Protein AF-A0A852T918-F1 (afdb_monomer_lite)

Secondary structure (DSSP, 8-state):
-GGG-HHHHHHHHHHHHHHHH-TTHHHHHHHHHHHHHHHHHHHHHHHHHHHHHHHHHHHHS--

InterPro domains:
  IPR003369 Sec-independent protein translocase protein TatA/B/E [PF02416] (4-50)
  IPR006312 Sec-independent protein translocase protein TatA/E [MF_00236] (2-63)
  IPR006312 Sec-independent protein translocase protein TatA/E [TIGR01411] (5-45)

Sequence (63 aa):
MLSNIGIPGLILILIIALIIFGPKKLPEIGSAFGKTLSEFRRTATSIIDEEEEVLESSKKQQP

Structure (mmCIF, N/CA/C/O backbone):
data_AF-A0A852T918-F1
#
_entry.id   AF-A0A852T918-F1
#
loop_
_atom_site.group_PDB
_atom_site.id
_atom_site.type_symbol
_atom_site.label_atom_id
_atom_site.label_alt_id
_atom_site.label_comp_id
_atom_site.label_asym_id
_atom_site.label_entity_id
_atom_site.label_seq_id
_atom_site.pdbx_PDB_ins_code
_atom_site.Cartn_x
_atom_site.Cartn_y
_atom_site.Cartn_z
_atom_site.occupancy
_atom_site.B_iso_or_equiv
_atom_site.auth_seq_id
_atom_site.auth_comp_id
_atom_site.auth_asym_id
_atom_site.auth_atom_id
_atom_site.pdbx_PDB_model_num
ATOM 1 N N . MET A 1 1 ? 26.193 -14.633 -1.330 1.00 61.69 1 MET A N 1
ATOM 2 C CA . MET A 1 1 ? 26.218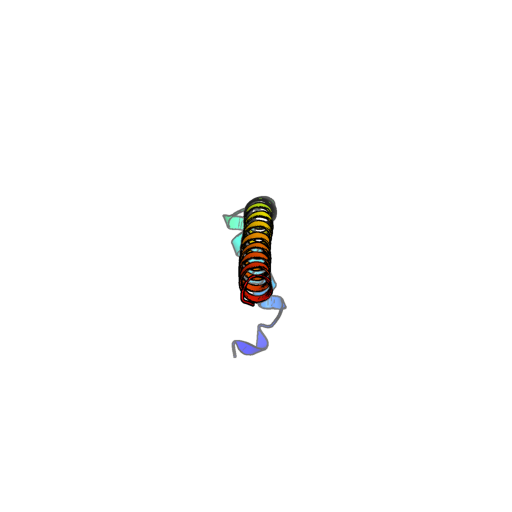 -13.779 -2.543 1.00 61.69 1 MET A CA 1
ATOM 3 C C . MET A 1 1 ? 24.898 -13.043 -2.786 1.00 61.69 1 MET A C 1
ATOM 5 O O . MET A 1 1 ? 24.961 -11.879 -3.146 1.00 61.69 1 MET A O 1
ATOM 9 N N . LEU A 1 2 ? 23.727 -13.645 -2.527 1.00 63.31 2 LEU A N 1
ATOM 10 C CA . LEU A 1 2 ? 22.424 -12.966 -2.671 1.00 63.31 2 LEU A CA 1
ATOM 11 C C . LEU A 1 2 ? 22.139 -11.895 -1.598 1.00 63.31 2 LEU A C 1
ATOM 13 O O . LEU A 1 2 ? 21.444 -10.930 -1.879 1.00 63.31 2 LEU A O 1
ATOM 17 N N . SER A 1 3 ? 22.716 -11.991 -0.396 1.00 65.31 3 SER A N 1
ATOM 18 C CA . SER A 1 3 ? 22.491 -10.998 0.673 1.00 65.31 3 SER A CA 1
ATOM 19 C C . SER A 1 3 ? 23.085 -9.608 0.389 1.00 65.31 3 SER A C 1
ATOM 21 O O . SER A 1 3 ? 22.693 -8.645 1.034 1.00 65.31 3 SER A O 1
ATOM 23 N N . ASN A 1 4 ? 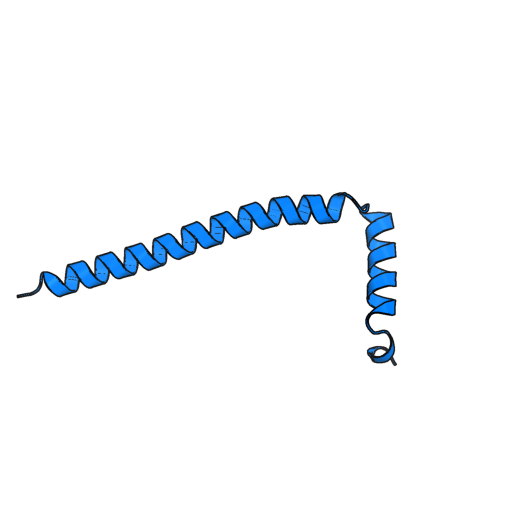23.979 -9.482 -0.602 1.00 67.25 4 ASN A N 1
ATOM 24 C CA . ASN A 1 4 ? 24.519 -8.190 -1.050 1.00 67.25 4 ASN A CA 1
ATOM 25 C C . ASN A 1 4 ? 23.605 -7.471 -2.055 1.00 67.25 4 ASN A C 1
ATOM 27 O O . ASN A 1 4 ? 23.897 -6.350 -2.457 1.00 67.25 4 ASN A O 1
ATOM 31 N N . ILE A 1 5 ? 22.517 -8.116 -2.490 1.00 72.25 5 ILE A N 1
ATOM 32 C CA . ILE A 1 5 ? 21.604 -7.568 -3.497 1.00 72.25 5 ILE A CA 1
ATOM 33 C C . ILE A 1 5 ? 20.680 -6.494 -2.899 1.00 72.25 5 ILE A C 1
ATOM 35 O O . ILE A 1 5 ? 20.249 -5.607 -3.631 1.00 72.25 5 ILE A O 1
ATOM 39 N N . GLY A 1 6 ? 20.456 -6.512 -1.579 1.00 85.25 6 GLY A N 1
ATOM 40 C CA . GLY A 1 6 ? 19.863 -5.418 -0.803 1.00 85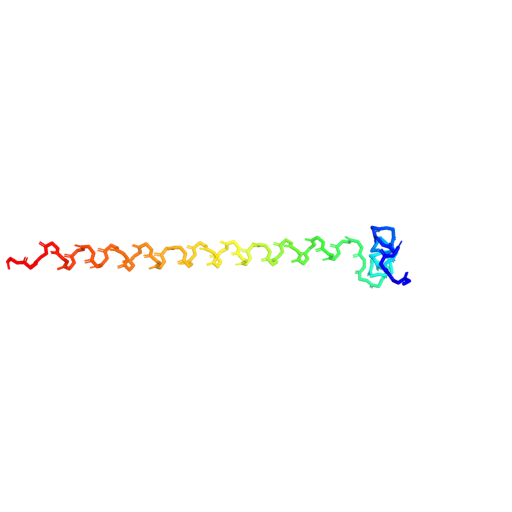.25 6 GLY A CA 1
ATOM 41 C C . GLY A 1 6 ? 18.633 -4.740 -1.423 1.00 85.25 6 GLY A C 1
ATOM 42 O O . GLY A 1 6 ? 17.876 -5.317 -2.203 1.00 85.25 6 GLY A O 1
ATOM 43 N N . ILE A 1 7 ? 18.444 -3.469 -1.072 1.00 92.56 7 ILE A N 1
ATOM 44 C CA . ILE A 1 7 ? 17.421 -2.605 -1.676 1.00 92.56 7 ILE A CA 1
ATOM 45 C C . ILE A 1 7 ? 17.600 -2.444 -3.205 1.00 92.56 7 ILE A C 1
ATOM 47 O O . ILE A 1 7 ? 16.589 -2.473 -3.909 1.00 92.56 7 ILE A O 1
ATOM 51 N N . PRO A 1 8 ? 18.826 -2.336 -3.766 1.00 90.75 8 PRO A N 1
ATOM 52 C CA . PRO A 1 8 ? 19.003 -2.166 -5.211 1.00 90.75 8 PRO A CA 1
ATOM 53 C C . PRO A 1 8 ? 18.407 -3.292 -6.066 1.00 90.75 8 PRO A C 1
ATOM 55 O O . PRO A 1 8 ? 17.787 -3.020 -7.093 1.00 90.75 8 PRO A O 1
ATOM 58 N N . GLY A 1 9 ? 18.536 -4.556 -5.659 1.00 91.81 9 GLY A N 1
ATOM 59 C CA . GLY A 1 9 ? 17.945 -5.653 -6.427 1.00 91.81 9 GLY A CA 1
ATOM 60 C C . GLY A 1 9 ? 16.448 -5.816 -6.228 1.00 91.81 9 GLY A C 1
ATOM 61 O O . GLY A 1 9 ? 15.766 -6.225 -7.165 1.00 91.81 9 GLY A O 1
ATOM 62 N N . LEU A 1 10 ? 15.910 -5.430 -5.065 1.00 93.12 10 LEU A N 1
ATOM 63 C CA . LEU A 1 10 ? 14.461 -5.312 -4.888 1.00 93.12 10 LEU A CA 1
ATOM 64 C C . LEU A 1 10 ? 13.881 -4.316 -5.905 1.00 93.12 10 LEU A C 1
ATOM 66 O O . LEU A 1 10 ? 12.868 -4.605 -6.538 1.00 93.12 10 LEU A O 1
ATOM 70 N N . ILE A 1 11 ? 14.551 -3.175 -6.105 1.00 93.94 11 ILE A N 1
ATOM 71 C CA . ILE A 1 11 ? 14.152 -2.164 -7.093 1.00 93.94 11 ILE A CA 1
ATOM 72 C C . ILE A 1 11 ? 14.190 -2.741 -8.512 1.00 93.94 11 ILE A C 1
ATOM 74 O O . ILE A 1 11 ? 13.251 -2.524 -9.274 1.00 93.94 11 ILE A O 1
ATOM 78 N N . LEU A 1 12 ? 15.221 -3.513 -8.869 1.00 94.44 12 LEU A N 1
ATOM 79 C CA . LEU A 1 12 ? 15.305 -4.151 -10.188 1.00 94.44 12 LEU A CA 1
ATOM 80 C C . LEU A 1 12 ? 14.138 -5.121 -10.436 1.00 94.44 12 LEU A C 1
ATOM 82 O O . LEU A 1 12 ? 13.513 -5.078 -11.496 1.00 94.44 12 LEU A O 1
ATOM 86 N N . ILE A 1 13 ? 13.811 -5.958 -9.447 1.00 93.94 13 ILE A N 1
ATOM 87 C CA . ILE A 1 13 ? 12.660 -6.872 -9.516 1.00 93.94 13 ILE A CA 1
ATOM 88 C C . ILE A 1 13 ? 11.357 -6.079 -9.647 1.00 93.94 13 ILE A C 1
ATOM 90 O O . ILE A 1 13 ? 10.517 -6.415 -10.482 1.00 93.94 13 ILE A O 1
ATOM 94 N N . LEU A 1 14 ? 11.203 -5.003 -8.869 1.00 94.19 14 LEU A N 1
ATOM 95 C CA . LEU A 1 14 ? 10.048 -4.113 -8.958 1.00 94.19 14 LEU A CA 1
ATOM 96 C C . LEU A 1 14 ? 9.914 -3.507 -10.352 1.00 94.19 14 LEU A C 1
ATOM 98 O O . LEU A 1 14 ? 8.819 -3.525 -10.893 1.00 94.19 14 LEU A O 1
ATOM 102 N N . ILE A 1 15 ? 10.994 -3.029 -10.970 1.00 96.00 15 ILE A N 1
ATOM 103 C CA . ILE A 1 15 ? 10.948 -2.473 -12.330 1.00 96.00 15 ILE A CA 1
ATOM 104 C C . ILE A 1 15 ? 10.449 -3.520 -13.331 1.00 96.00 15 ILE A C 1
ATOM 106 O O . ILE A 1 15 ? 9.559 -3.220 -14.124 1.00 96.00 15 ILE A O 1
ATOM 110 N N . ILE A 1 16 ? 10.960 -4.752 -13.277 1.00 96.38 16 ILE A N 1
ATOM 111 C CA . I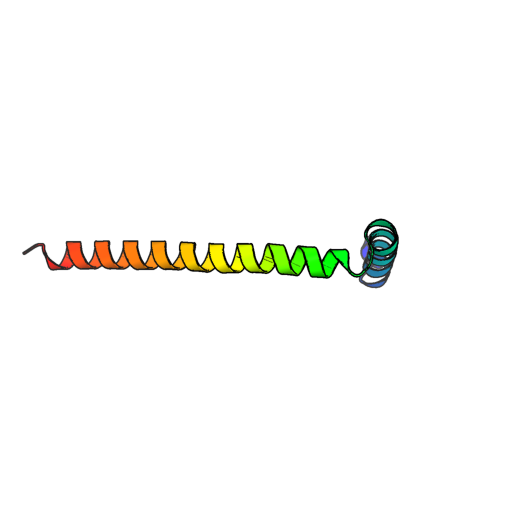LE A 1 16 ? 10.508 -5.833 -14.170 1.00 96.38 16 ILE A CA 1
ATOM 112 C C . ILE A 1 16 ? 9.022 -6.135 -13.938 1.00 96.38 16 ILE A C 1
ATOM 114 O O . ILE A 1 16 ? 8.245 -6.205 -14.891 1.00 96.38 16 ILE A O 1
ATOM 118 N N . ALA A 1 17 ? 8.602 -6.247 -12.677 1.00 95.38 17 ALA A N 1
ATOM 119 C CA . ALA A 1 17 ? 7.200 -6.444 -12.328 1.00 95.38 17 ALA A CA 1
ATOM 120 C C . ALA A 1 17 ? 6.323 -5.279 -12.820 1.00 95.38 17 ALA A C 1
ATOM 122 O O . ALA A 1 17 ? 5.236 -5.502 -13.345 1.00 95.38 17 ALA A O 1
ATOM 123 N N . LEU A 1 18 ? 6.803 -4.040 -12.717 1.00 95.31 18 LEU A N 1
ATOM 124 C CA . LEU A 1 18 ? 6.110 -2.848 -13.198 1.00 95.31 18 LEU A CA 1
ATOM 125 C C . LEU A 1 18 ? 6.023 -2.774 -14.720 1.00 95.31 18 LEU A C 1
ATOM 127 O O . LEU A 1 18 ? 5.070 -2.192 -15.221 1.00 95.31 18 LEU A O 1
ATOM 131 N N . ILE A 1 19 ? 6.962 -3.354 -15.463 1.00 96.00 19 ILE A N 1
ATOM 132 C CA . ILE A 1 19 ? 6.855 -3.452 -16.925 1.00 96.00 19 ILE A CA 1
ATOM 133 C C . ILE A 1 19 ? 5.757 -4.453 -17.308 1.00 96.00 19 ILE A C 1
ATOM 135 O O . ILE A 1 19 ? 4.969 -4.177 -18.208 1.00 96.00 19 ILE A O 1
ATOM 139 N N . ILE A 1 20 ? 5.671 -5.584 -16.602 1.00 95.94 20 ILE A N 1
ATOM 140 C CA . ILE A 1 20 ? 4.674 -6.634 -16.871 1.00 95.94 20 ILE A CA 1
ATOM 141 C C . ILE A 1 20 ? 3.270 -6.188 -16.444 1.00 95.94 20 ILE A C 1
ATOM 143 O O . ILE A 1 20 ? 2.311 -6.304 -17.204 1.00 95.94 20 ILE A O 1
ATOM 147 N N . PHE A 1 21 ? 3.135 -5.685 -15.218 1.00 93.88 21 PHE A N 1
ATOM 148 C CA . PHE A 1 21 ? 1.845 -5.334 -14.627 1.00 93.88 21 PHE A CA 1
ATOM 149 C C . PHE A 1 21 ? 1.461 -3.865 -14.857 1.00 93.88 21 PHE A C 1
ATOM 151 O O . PHE A 1 21 ? 0.280 -3.538 -14.919 1.00 93.88 21 PHE A O 1
ATOM 158 N N . GLY A 1 22 ? 2.424 -2.962 -15.018 1.00 93.62 22 GLY A N 1
ATOM 159 C CA . GLY A 1 22 ? 2.200 -1.520 -15.115 1.00 93.62 22 GLY A CA 1
ATOM 160 C C . GLY A 1 22 ? 2.221 -0.811 -13.747 1.00 93.62 22 GLY A C 1
ATOM 161 O O . GLY A 1 22 ? 1.654 -1.317 -12.774 1.00 93.62 22 GLY A O 1
ATOM 162 N N . PRO A 1 23 ? 2.778 0.416 -13.650 1.00 93.19 23 PRO A N 1
ATOM 163 C CA . PRO A 1 23 ? 2.885 1.177 -12.395 1.00 93.19 23 PRO A CA 1
ATOM 164 C C . PRO A 1 23 ? 1.546 1.595 -11.793 1.00 93.19 23 PRO A C 1
ATOM 166 O O . PRO A 1 23 ? 1.479 1.868 -10.601 1.00 93.19 23 PRO A O 1
ATOM 169 N N . LYS A 1 24 ? 0.470 1.624 -12.587 1.00 94.56 24 LYS A 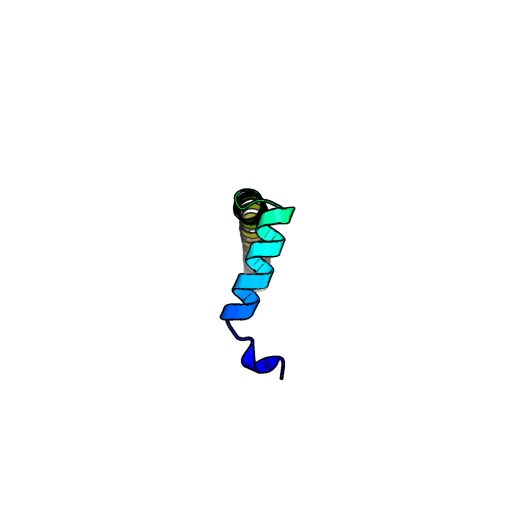N 1
ATOM 170 C CA . LYS A 1 24 ? -0.874 1.960 -12.100 1.00 94.56 24 LYS A CA 1
ATOM 171 C C . LYS A 1 24 ? -1.594 0.780 -11.440 1.00 94.5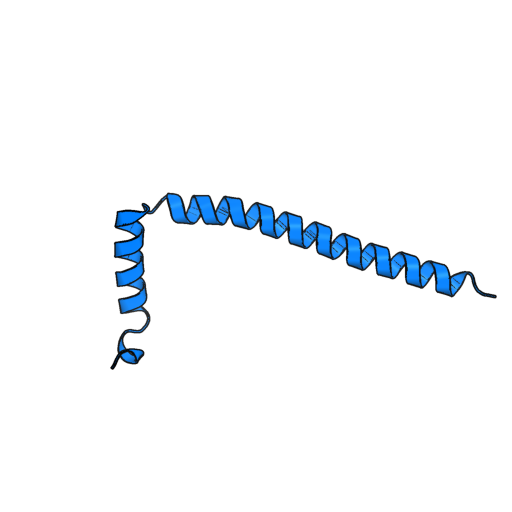6 24 LYS A C 1
ATOM 173 O O . LYS A 1 24 ? -2.402 1.014 -10.548 1.00 94.56 24 LYS A O 1
ATOM 178 N N . LYS A 1 25 ? -1.272 -0.467 -11.815 1.00 92.56 25 LYS A N 1
ATOM 179 C CA . LYS A 1 25 ? -1.975 -1.650 -11.293 1.00 92.56 25 LYS A CA 1
ATOM 180 C C . LYS A 1 25 ? -1.634 -1.949 -9.837 1.00 92.56 25 LYS A C 1
ATOM 182 O O . LYS A 1 25 ? -2.522 -2.333 -9.087 1.00 92.56 25 LYS A O 1
ATOM 187 N N . LEU A 1 26 ? -0.380 -1.758 -9.414 1.00 91.56 26 LEU A N 1
ATOM 188 C CA . LEU A 1 26 ? 0.002 -2.017 -8.019 1.00 91.56 26 LEU A CA 1
ATOM 189 C C . LEU A 1 26 ? -0.750 -1.107 -7.021 1.00 91.56 26 LEU A C 1
ATOM 191 O O . LEU A 1 26 ? -1.338 -1.647 -6.083 1.00 91.56 26 LEU A O 1
ATOM 195 N N . PRO A 1 27 ? -0.822 0.230 -7.212 1.00 92.00 27 PRO A N 1
ATOM 196 C CA . PRO A 1 27 ? -1.638 1.102 -6.362 1.00 92.00 27 PRO A CA 1
ATOM 197 C C . PRO A 1 27 ? -3.139 0.807 -6.432 1.00 92.00 27 PRO A C 1
ATOM 199 O O . PRO A 1 27 ? -3.827 0.908 -5.420 1.00 92.00 27 PRO A O 1
ATOM 202 N N . GLU A 1 28 ? -3.655 0.446 -7.608 1.00 95.06 28 GLU A N 1
ATOM 203 C CA . GLU A 1 28 ? -5.069 0.108 -7.808 1.00 95.06 28 GLU A CA 1
ATOM 204 C C . GLU A 1 28 ? -5.463 -1.144 -7.011 1.00 95.06 28 GLU A C 1
ATOM 206 O O . GLU A 1 28 ? -6.415 -1.105 -6.229 1.00 95.06 28 GLU A O 1
ATOM 211 N N . ILE A 1 29 ? -4.666 -2.215 -7.115 1.00 94.19 29 ILE A N 1
ATOM 212 C CA . ILE A 1 29 ? -4.847 -3.453 -6.343 1.00 94.19 29 ILE A CA 1
ATOM 213 C C . ILE A 1 29 ? -4.683 -3.175 -4.846 1.00 94.19 29 ILE A C 1
ATOM 215 O O . ILE A 1 29 ? -5.515 -3.607 -4.052 1.00 94.19 29 ILE A O 1
ATOM 219 N N . GLY A 1 30 ? -3.657 -2.415 -4.451 1.00 95.06 30 GLY A N 1
ATOM 220 C CA . GLY A 1 30 ? -3.436 -2.039 -3.053 1.00 95.06 30 GLY A CA 1
ATOM 221 C C . GLY A 1 30 ? -4.584 -1.214 -2.467 1.00 95.06 30 GLY A C 1
ATOM 222 O O . GLY A 1 30 ? -4.973 -1.433 -1.324 1.00 95.06 30 GLY A O 1
ATOM 223 N N . SER A 1 31 ? -5.181 -0.314 -3.252 1.00 96.00 31 SER A N 1
ATOM 224 C CA . SER A 1 31 ? -6.331 0.494 -2.825 1.00 96.00 31 SER A CA 1
ATOM 225 C C . SER A 1 31 ? -7.592 -0.353 -2.663 1.00 96.00 31 SER A C 1
ATOM 227 O O . SER A 1 31 ? -8.329 -0.171 -1.695 1.00 96.00 31 SER A O 1
ATOM 229 N N . ALA A 1 32 ? -7.844 -1.284 -3.587 1.00 96.31 32 ALA A N 1
ATOM 230 C CA . ALA A 1 32 ? -8.970 -2.210 -3.495 1.00 96.31 32 ALA A CA 1
ATOM 231 C C . ALA A 1 32 ? -8.815 -3.151 -2.291 1.00 96.31 32 ALA A C 1
ATOM 233 O O . ALA A 1 32 ? -9.697 -3.217 -1.437 1.00 96.31 32 ALA A O 1
ATOM 234 N N . PHE A 1 33 ? -7.654 -3.797 -2.170 1.00 96.75 33 PHE A N 1
ATOM 235 C CA . PHE A 1 33 ? -7.336 -4.690 -1.059 1.00 96.75 33 PHE A CA 1
ATOM 236 C C . PHE A 1 33 ? -7.332 -3.960 0.289 1.00 96.75 33 PHE A C 1
ATOM 238 O O . PHE A 1 33 ? -7.838 -4.481 1.277 1.00 96.75 33 PHE A O 1
ATOM 245 N N . GLY A 1 34 ? -6.814 -2.730 0.332 1.00 96.19 34 GLY A N 1
ATOM 246 C CA . GLY A 1 34 ? -6.785 -1.904 1.537 1.00 96.19 34 GLY A CA 1
ATOM 247 C C . GLY A 1 34 ? -8.180 -1.549 2.048 1.00 96.19 34 GLY A C 1
ATOM 248 O O . GLY A 1 34 ? -8.409 -1.595 3.254 1.00 96.19 34 GLY A O 1
ATOM 249 N N . LYS A 1 35 ? -9.133 -1.263 1.151 1.00 96.81 35 LYS A N 1
ATOM 250 C CA . LYS A 1 35 ? -10.540 -1.057 1.531 1.00 96.81 35 LYS A CA 1
ATOM 251 C C . LYS A 1 35 ? -11.139 -2.325 2.134 1.00 96.81 35 LYS A C 1
ATOM 253 O O . LYS A 1 35 ? -11.679 -2.262 3.233 1.00 96.81 35 LYS A O 1
ATOM 258 N N . THR A 1 36 ? -10.951 -3.471 1.477 1.00 96.56 36 THR A N 1
ATOM 259 C CA . THR A 1 36 ? -11.423 -4.768 1.985 1.00 96.56 36 THR A CA 1
ATOM 260 C C . THR A 1 36 ? -10.821 -5.099 3.348 1.00 96.56 36 THR A C 1
ATOM 262 O O . THR A 1 36 ? -11.548 -5.464 4.266 1.00 96.56 36 THR A O 1
ATOM 265 N N . LEU A 1 37 ? -9.508 -4.928 3.523 1.00 97.38 37 LEU A N 1
ATOM 266 C CA . LEU A 1 37 ? -8.841 -5.179 4.800 1.00 97.38 37 LEU A CA 1
ATOM 267 C C . LEU A 1 37 ? -9.307 -4.203 5.888 1.00 97.38 37 LEU A C 1
ATOM 269 O O . LEU A 1 37 ? -9.448 -4.594 7.045 1.00 97.38 37 LEU A O 1
ATOM 273 N N . SER A 1 38 ? -9.558 -2.940 5.531 1.00 96.62 38 SER A N 1
ATOM 274 C CA . SER A 1 38 ? -10.066 -1.942 6.473 1.00 96.62 38 SER A CA 1
ATOM 275 C C . SER A 1 38 ? -11.474 -2.277 6.952 1.00 96.62 38 SER A C 1
ATOM 277 O O . SER A 1 38 ? -11.749 -2.115 8.139 1.00 96.62 38 SER A O 1
ATOM 279 N N . GLU A 1 39 ? -12.358 -2.721 6.059 1.00 96.56 39 GLU A N 1
ATOM 280 C CA . GLU A 1 39 ? -13.704 -3.178 6.418 1.00 96.56 39 GLU A CA 1
ATOM 281 C C . GLU A 1 39 ? -13.637 -4.452 7.259 1.00 96.56 39 GLU A C 1
ATOM 283 O O . GLU A 1 39 ? -14.231 -4.499 8.333 1.00 96.56 39 GLU A O 1
ATOM 288 N N . PHE A 1 40 ? -12.817 -5.424 6.847 1.00 96.81 40 PHE A N 1
ATOM 289 C CA . PHE A 1 40 ? -12.607 -6.667 7.587 1.00 96.81 40 PHE A CA 1
ATOM 290 C C . PHE A 1 40 ? -12.119 -6.411 9.015 1.00 96.81 40 PHE A C 1
ATOM 292 O O . PHE A 1 40 ? -12.672 -6.963 9.962 1.00 96.81 40 PHE A O 1
ATOM 299 N N . ARG A 1 41 ? -11.128 -5.525 9.193 1.00 96.25 41 ARG A N 1
ATOM 300 C CA . ARG A 1 41 ? -10.646 -5.122 10.522 1.00 96.25 41 ARG A CA 1
ATOM 301 C C . ARG A 1 41 ? -11.774 -4.526 11.358 1.00 96.25 41 ARG A C 1
ATOM 303 O O . ARG A 1 41 ? -11.875 -4.839 12.535 1.00 96.25 41 ARG A O 1
ATOM 310 N N . ARG A 1 42 ? -12.596 -3.660 10.764 1.00 95.94 42 ARG A N 1
ATOM 311 C CA . ARG A 1 42 ? -13.682 -2.970 11.468 1.00 95.94 42 ARG A CA 1
ATOM 312 C C . ARG A 1 42 ? -14.732 -3.958 11.966 1.00 95.94 42 ARG A C 1
ATOM 314 O O . ARG A 1 42 ? -15.073 -3.917 13.138 1.00 95.94 42 ARG A O 1
ATOM 321 N N . THR A 1 43 ? -15.168 -4.871 11.101 1.00 95.75 43 THR A N 1
ATOM 322 C CA . THR A 1 43 ? -16.101 -5.944 11.464 1.00 95.75 43 THR A CA 1
ATOM 323 C C . THR A 1 43 ? -15.507 -6.867 12.522 1.00 95.75 43 THR A C 1
ATOM 325 O O . THR A 1 43 ? -16.181 -7.171 13.497 1.00 95.75 43 THR A O 1
ATOM 328 N N . ALA A 1 44 ? -14.243 -7.271 12.372 1.00 95.31 44 ALA A N 1
ATOM 329 C CA . ALA A 1 44 ? -13.574 -8.119 13.354 1.00 95.31 44 ALA A CA 1
ATOM 330 C C . ALA A 1 44 ? -13.500 -7.453 14.737 1.00 95.31 44 ALA A C 1
ATOM 332 O O . ALA A 1 44 ? -13.775 -8.108 15.733 1.00 95.31 44 ALA A O 1
ATOM 333 N N . THR A 1 45 ? -13.178 -6.156 14.803 1.00 94.81 45 THR A N 1
ATOM 334 C CA . THR A 1 45 ? -13.180 -5.401 16.065 1.00 94.81 45 THR A CA 1
ATOM 335 C C . THR A 1 45 ? -14.578 -5.322 16.672 1.00 94.81 45 THR A C 1
ATOM 337 O O . THR A 1 45 ? -14.730 -5.639 17.841 1.00 94.81 45 THR A O 1
ATOM 340 N N . SER A 1 46 ? -15.606 -4.999 15.882 1.00 93.25 46 SER A N 1
ATOM 341 C CA . SER A 1 46 ? -16.979 -4.921 16.396 1.00 93.25 46 SER A CA 1
ATOM 342 C C . SER A 1 46 ? -17.486 -6.242 16.979 1.00 93.25 46 SER A C 1
ATOM 344 O O . SER A 1 46 ? -18.167 -6.212 17.992 1.00 93.25 46 SER A O 1
ATOM 346 N N . ILE A 1 47 ? -17.135 -7.388 16.385 1.00 94.31 47 ILE A N 1
ATOM 347 C CA . ILE A 1 47 ? -17.524 -8.707 16.917 1.00 94.31 47 ILE A CA 1
ATOM 348 C C . ILE A 1 47 ? -16.867 -8.970 18.277 1.00 94.31 47 ILE A C 1
ATOM 350 O O . ILE A 1 47 ? -17.520 -9.480 19.180 1.00 94.31 47 ILE A O 1
ATOM 354 N N . ILE A 1 48 ? -15.588 -8.615 18.427 1.00 92.06 48 ILE A N 1
ATOM 355 C CA . ILE A 1 48 ? -14.859 -8.785 19.693 1.00 92.06 48 ILE A CA 1
ATOM 356 C C . ILE A 1 48 ? -15.475 -7.902 20.783 1.00 92.06 48 ILE A C 1
ATOM 358 O O . ILE A 1 48 ? -15.705 -8.376 21.892 1.00 92.06 48 ILE A O 1
ATOM 362 N N . ASP A 1 49 ? -15.776 -6.645 20.452 1.00 91.62 49 ASP A N 1
ATOM 363 C CA . ASP A 1 49 ? -16.383 -5.698 21.389 1.00 91.62 49 ASP A CA 1
ATOM 364 C C . ASP A 1 49 ? -17.797 -6.160 21.811 1.00 91.62 49 ASP A C 1
ATOM 366 O O . ASP A 1 49 ? -18.155 -6.079 22.984 1.00 91.62 49 ASP A O 1
ATOM 370 N N . GLU A 1 50 ? -18.590 -6.696 20.874 1.00 88.50 50 GLU A N 1
ATOM 371 C CA . GLU A 1 50 ? -19.948 -7.202 21.128 1.00 88.50 50 GLU A CA 1
ATOM 372 C C . GLU A 1 50 ? -19.933 -8.496 21.967 1.00 88.50 50 GLU A C 1
ATOM 374 O O . GLU A 1 50 ? -20.749 -8.655 22.877 1.00 88.50 50 GLU A O 1
ATOM 379 N N . GLU A 1 51 ? -18.967 -9.398 21.746 1.00 86.75 51 GLU A N 1
ATOM 380 C CA . GLU A 1 51 ? -18.739 -10.558 22.622 1.00 86.75 51 GLU A CA 1
ATOM 381 C C . GLU A 1 51 ? -18.362 -10.134 24.051 1.00 86.75 51 GLU A C 1
ATOM 383 O O . GLU A 1 51 ? -18.877 -10.703 25.018 1.00 86.75 51 GLU A O 1
ATOM 388 N N . GLU A 1 52 ? -17.506 -9.123 24.210 1.00 83.12 52 GLU A N 1
ATOM 389 C CA . GLU A 1 52 ? -17.088 -8.617 25.523 1.00 83.12 52 GLU A CA 1
ATOM 390 C C . GLU A 1 52 ? -18.263 -7.968 26.282 1.00 83.12 52 GLU A C 1
ATOM 392 O O . GLU A 1 52 ? -18.460 -8.231 27.474 1.00 83.12 52 GLU A O 1
ATOM 397 N N . GLU A 1 53 ? -19.121 -7.214 25.586 1.00 82.69 53 GLU A N 1
ATOM 398 C CA . GLU A 1 53 ? -20.334 -6.613 26.156 1.00 82.69 53 GLU A CA 1
ATOM 399 C C . GLU A 1 53 ? -21.356 -7.671 26.616 1.00 82.69 53 GLU A C 1
ATOM 401 O O . GLU A 1 53 ? -21.947 -7.549 27.696 1.00 82.69 53 GLU A O 1
ATOM 406 N N . VAL A 1 54 ? -21.544 -8.750 25.846 1.00 82.75 54 VAL A N 1
ATOM 407 C CA . VAL A 1 54 ? -22.444 -9.868 26.197 1.00 82.75 54 VAL A CA 1
ATOM 408 C C . VAL A 1 54 ? -21.934 -10.638 27.423 1.00 82.75 54 VAL A C 1
ATOM 410 O O . VAL A 1 54 ? -22.728 -11.025 28.295 1.00 82.75 54 VAL A O 1
ATOM 413 N N . LEU A 1 55 ? -20.617 -10.835 27.530 1.00 82.94 55 LEU A N 1
ATOM 414 C CA . LEU A 1 55 ? -19.980 -11.495 28.675 1.00 82.94 55 LEU A CA 1
ATOM 415 C C . LEU A 1 55 ? -20.094 -10.654 29.959 1.00 82.94 55 LEU A C 1
ATOM 417 O O . LEU A 1 55 ? -20.454 -11.189 31.012 1.00 82.94 55 LEU A O 1
ATOM 421 N N . GLU A 1 56 ? -19.871 -9.340 29.878 1.00 78.31 56 GLU A N 1
ATOM 422 C CA . GLU A 1 56 ? -20.042 -8.402 31.002 1.00 78.31 56 GLU A CA 1
ATOM 423 C C . GLU A 1 56 ? -21.509 -8.298 31.458 1.00 78.31 56 GLU A C 1
ATOM 425 O O . GLU A 1 56 ? -21.805 -8.297 32.660 1.00 78.31 56 GLU A O 1
ATOM 430 N N . SER A 1 57 ? -22.450 -8.296 30.509 1.00 77.38 57 SER A N 1
ATOM 431 C CA . SER A 1 57 ? -23.896 -8.274 30.779 1.00 77.38 57 SER A CA 1
ATOM 432 C C . SER A 1 57 ? -24.372 -9.532 31.510 1.00 77.38 57 SER A C 1
ATOM 434 O O . SER A 1 57 ? -25.161 -9.446 32.455 1.00 77.38 57 SER A O 1
ATOM 436 N N . SER A 1 58 ? -23.849 -10.698 31.119 1.00 75.38 58 SER A N 1
ATOM 437 C CA . SER A 1 58 ? -24.167 -11.987 31.749 1.00 75.38 58 SER A CA 1
ATOM 438 C C . SER A 1 58 ? -23.591 -12.102 33.165 1.00 75.38 58 SER A C 1
ATOM 440 O O . SER A 1 58 ? -24.208 -12.709 34.038 1.00 75.38 58 SER A O 1
ATOM 442 N N . LYS A 1 59 ? -22.436 -11.477 33.429 1.00 73.56 59 LYS A N 1
ATOM 443 C CA . LYS A 1 59 ? -21.779 -11.492 34.747 1.00 73.56 59 LYS A CA 1
ATOM 444 C C . LYS A 1 59 ? -22.446 -10.570 35.773 1.00 73.56 59 LYS A C 1
ATOM 446 O O . LYS A 1 59 ? -22.385 -10.851 36.965 1.00 73.56 59 LYS A O 1
ATOM 451 N N . LYS A 1 60 ? -23.102 -9.488 35.334 1.00 66.56 60 LYS A N 1
ATOM 452 C CA . LYS A 1 60 ? -23.852 -8.563 36.212 1.00 66.56 60 LYS A CA 1
ATOM 453 C C . LYS A 1 60 ? -25.270 -9.024 36.567 1.00 66.56 60 LYS A C 1
ATOM 455 O O . LYS A 1 60 ? -25.847 -8.477 37.501 1.00 66.56 60 LYS A O 1
ATOM 460 N N . GLN A 1 61 ? -25.837 -9.991 35.843 1.00 61.09 61 GLN A N 1
ATOM 461 C CA . GLN A 1 61 ? -27.200 -10.497 36.074 1.00 61.09 61 GLN A CA 1
ATOM 462 C C . GLN A 1 61 ? -27.273 -11.772 36.926 1.00 61.09 61 GLN A C 1
ATOM 464 O O . GLN A 1 61 ? -28.374 -12.267 37.163 1.00 61.09 61 GLN A O 1
ATOM 469 N N . GLN A 1 62 ? -26.147 -12.293 37.421 1.00 55.22 62 GLN A N 1
ATOM 470 C CA . GLN A 1 62 ? -26.148 -13.397 38.381 1.00 55.22 62 GLN A CA 1
ATOM 471 C C . GLN A 1 62 ? -26.114 -12.828 39.820 1.00 55.22 62 GLN A C 1
ATOM 473 O O . GLN A 1 62 ? -25.088 -12.255 40.193 1.00 55.22 62 GLN A O 1
ATOM 478 N N . PRO A 1 63 ? -27.224 -12.893 40.592 1.00 59.94 63 PRO A N 1
ATOM 479 C CA . PRO A 1 63 ? -27.246 -12.544 42.016 1.00 59.94 63 PRO A CA 1
ATOM 480 C C . PRO A 1 63 ? -26.477 -13.548 42.883 1.00 59.94 63 PRO A C 1
ATOM 482 O O . PRO A 1 63 ? -26.376 -14.732 42.482 1.00 59.94 63 PRO A O 1
#

pLDDT: mean 87.94, std 11.46, range [55.22, 97.38]

Radius of gyration: 22.77 Å; chains: 1; bounding box: 54×16×59 Å

Organism: NCBI:txid86668

Foldseek 3Di:
DVVVCPPVVVVVVVVVVCVVQNPVRVVVVCVVVVVVVVVVVVVVVVVVVVVVVVVVVVVVPDD